Protein AF-E9IWM7-F1 (afdb_monomer_lite)

Structure (mmCIF, N/CA/C/O backbone):
data_AF-E9IWM7-F1
#
_entry.id   AF-E9IWM7-F1
#
loop_
_atom_site.group_PDB
_atom_site.id
_atom_site.type_symbol
_atom_site.label_atom_id
_atom_site.label_alt_id
_atom_site.label_comp_id
_atom_site.label_asym_id
_atom_site.label_entity_id
_atom_site.label_seq_id
_atom_site.pdbx_PDB_ins_code
_atom_site.Cartn_x
_atom_site.Cartn_y
_atom_site.Cartn_z
_atom_site.occupancy
_atom_site.B_iso_or_equiv
_atom_site.auth_seq_id
_atom_site.auth_comp_id
_atom_site.auth_asym_id
_atom_site.auth_atom_id
_atom_site.pdbx_PDB_model_num
ATOM 1 N N . MET A 1 1 ? 44.547 9.384 -22.897 1.00 50.28 1 MET A N 1
ATOM 2 C CA . MET A 1 1 ? 44.212 10.073 -21.619 1.00 50.28 1 MET A CA 1
ATOM 3 C C . MET A 1 1 ? 42.708 10.342 -21.398 1.00 50.28 1 MET A C 1
ATOM 5 O O . MET A 1 1 ? 42.370 10.993 -20.416 1.00 50.28 1 MET A O 1
ATOM 9 N N . ARG A 1 2 ? 41.790 9.844 -22.246 1.00 47.16 2 ARG A N 1
ATOM 10 C CA . ARG A 1 2 ? 40.337 10.093 -22.113 1.00 47.16 2 ARG A CA 1
ATOM 11 C C . ARG A 1 2 ? 39.630 9.045 -21.224 1.00 47.16 2 ARG A C 1
ATOM 13 O O . ARG A 1 2 ? 38.849 9.417 -20.359 1.00 47.16 2 ARG A O 1
ATOM 20 N N . GLU A 1 3 ? 40.059 7.784 -21.294 1.00 46.34 3 GLU A N 1
ATOM 21 C CA . GLU A 1 3 ? 39.491 6.643 -20.540 1.00 46.34 3 GLU A CA 1
ATOM 22 C C . GLU A 1 3 ? 39.669 6.708 -19.010 1.00 46.34 3 GLU A C 1
ATOM 24 O O . GLU A 1 3 ? 38.834 6.210 -18.257 1.00 46.34 3 GLU A O 1
ATOM 29 N N . ARG A 1 4 ? 40.730 7.353 -18.496 1.00 47.56 4 ARG A N 1
ATOM 30 C CA . ARG A 1 4 ? 40.914 7.484 -17.034 1.00 47.56 4 ARG A CA 1
ATOM 31 C C . ARG A 1 4 ? 39.897 8.429 -16.390 1.00 47.56 4 ARG A C 1
ATOM 33 O O . ARG A 1 4 ? 39.589 8.254 -15.217 1.00 47.56 4 ARG A O 1
ATOM 40 N N . LYS A 1 5 ? 39.376 9.420 -17.125 1.00 48.59 5 LYS A N 1
ATOM 41 C CA . LYS A 1 5 ? 38.394 10.377 -16.587 1.00 48.59 5 LYS A CA 1
ATOM 42 C C . LYS A 1 5 ? 37.000 9.753 -16.465 1.00 48.59 5 LYS A C 1
ATOM 44 O O . LYS A 1 5 ? 36.312 10.012 -15.483 1.00 48.59 5 LYS A O 1
ATOM 49 N N . GLU A 1 6 ? 36.628 8.881 -17.400 1.00 48.28 6 GLU A N 1
ATOM 50 C CA . GLU A 1 6 ? 35.348 8.159 -17.377 1.00 48.28 6 GLU A CA 1
ATOM 51 C C . GLU A 1 6 ? 35.281 7.161 -16.214 1.00 48.28 6 GLU A C 1
ATOM 53 O O . GLU A 1 6 ? 34.298 7.141 -15.476 1.00 48.28 6 GLU A O 1
ATOM 58 N N . ASN A 1 7 ? 36.369 6.430 -15.949 1.00 53.38 7 ASN A N 1
ATOM 59 C CA . ASN A 1 7 ? 36.440 5.524 -14.798 1.00 53.38 7 ASN A CA 1
ATOM 60 C C . ASN A 1 7 ? 36.343 6.253 -13.447 1.00 53.38 7 ASN A C 1
ATOM 62 O O . ASN A 1 7 ? 35.691 5.766 -12.525 1.00 53.38 7 ASN A O 1
ATOM 66 N N . VAL A 1 8 ? 36.939 7.442 -13.316 1.00 59.59 8 VAL A N 1
ATOM 67 C CA . VAL A 1 8 ? 36.848 8.237 -12.077 1.00 59.59 8 VAL A CA 1
ATOM 68 C C . VAL A 1 8 ? 35.430 8.772 -11.862 1.00 59.59 8 VAL A C 1
ATOM 70 O O . VAL A 1 8 ? 34.941 8.757 -10.733 1.00 59.59 8 VAL A O 1
ATOM 73 N N . PHE A 1 9 ? 34.743 9.183 -12.932 1.00 53.97 9 PHE A N 1
ATOM 74 C CA . PHE A 1 9 ? 33.359 9.649 -12.858 1.00 53.97 9 PHE A CA 1
ATOM 75 C C . PHE A 1 9 ? 32.402 8.526 -12.439 1.00 53.97 9 PHE A C 1
ATOM 77 O O . PHE A 1 9 ? 31.618 8.704 -11.509 1.00 53.97 9 PHE A O 1
ATOM 84 N N . VAL A 1 10 ? 32.523 7.338 -13.039 1.00 59.25 10 VAL A N 1
ATOM 85 C CA . VAL A 1 10 ? 31.708 6.169 -12.667 1.00 59.25 10 VAL A CA 1
ATOM 86 C C . VAL A 1 10 ? 31.957 5.767 -11.211 1.00 59.25 10 VAL A C 1
ATOM 88 O O . VAL A 1 10 ? 31.006 5.539 -10.467 1.00 59.25 10 VAL A O 1
ATOM 91 N N . VAL A 1 11 ? 33.213 5.752 -10.755 1.00 61.78 11 VAL A N 1
ATOM 92 C CA . VAL A 1 11 ? 33.547 5.423 -9.359 1.00 61.78 11 VAL A CA 1
ATOM 93 C C . VAL A 1 11 ? 33.000 6.464 -8.377 1.00 61.78 11 VAL A C 1
ATOM 95 O O . VAL A 1 11 ? 32.521 6.087 -7.308 1.00 61.78 11 VAL A O 1
ATOM 98 N N . LEU A 1 12 ? 33.036 7.755 -8.715 1.00 57.62 12 LEU A N 1
ATOM 99 C CA . LEU A 1 12 ? 32.468 8.822 -7.883 1.00 57.62 12 LEU A CA 1
ATOM 100 C C . LEU A 1 12 ? 30.944 8.729 -7.800 1.00 57.62 12 LEU A C 1
ATOM 102 O O . LEU A 1 12 ? 30.402 8.802 -6.700 1.00 57.62 12 LEU A O 1
ATOM 106 N N . VAL A 1 13 ? 30.266 8.493 -8.925 1.00 59.97 13 VAL A N 1
ATOM 107 C CA . VAL A 1 13 ? 28.808 8.304 -8.968 1.00 59.97 13 VAL A CA 1
ATOM 108 C C . VAL A 1 13 ? 28.405 7.070 -8.164 1.00 59.97 13 VAL A C 1
ATOM 110 O O . VAL A 1 13 ? 27.509 7.148 -7.329 1.00 59.97 13 VAL A O 1
ATOM 113 N N . VAL A 1 14 ? 29.111 5.948 -8.331 1.00 58.06 14 VAL A N 1
ATOM 114 C CA . VAL A 1 14 ? 28.843 4.708 -7.588 1.00 58.06 14 VAL A CA 1
ATOM 115 C C . VAL A 1 14 ? 29.107 4.885 -6.091 1.00 58.06 14 VAL A C 1
ATOM 117 O O . VAL A 1 14 ? 28.303 4.430 -5.280 1.00 58.06 14 VAL A O 1
ATOM 120 N N . LYS A 1 15 ? 30.186 5.576 -5.696 1.00 48.69 15 LYS A N 1
ATOM 121 C CA . LYS A 1 15 ? 30.478 5.878 -4.284 1.00 48.69 15 LYS A CA 1
ATOM 122 C C . LYS A 1 15 ? 29.442 6.815 -3.669 1.00 48.69 15 LYS A C 1
ATOM 124 O O . LYS A 1 15 ? 28.991 6.538 -2.562 1.00 48.69 15 LYS A O 1
ATOM 129 N N . HIS A 1 16 ? 29.048 7.876 -4.371 1.00 57.66 16 HIS A N 1
ATOM 130 C CA . HIS A 1 16 ? 28.005 8.801 -3.924 1.00 57.66 16 HIS A CA 1
ATOM 131 C C . HIS A 1 16 ? 26.682 8.059 -3.716 1.00 57.66 16 HIS A C 1
ATOM 133 O O . HIS A 1 16 ? 26.098 8.104 -2.635 1.00 57.66 16 HIS A O 1
ATOM 139 N N . TRP A 1 17 ? 26.293 7.254 -4.704 1.00 56.72 17 TRP A N 1
ATOM 140 C CA . TRP A 1 17 ? 25.094 6.426 -4.655 1.00 56.72 17 TRP A CA 1
ATOM 141 C C . TRP A 1 17 ? 25.133 5.405 -3.506 1.00 56.72 17 TRP A C 1
ATOM 143 O O . TRP A 1 17 ? 24.150 5.225 -2.791 1.00 56.72 17 TRP A O 1
ATOM 1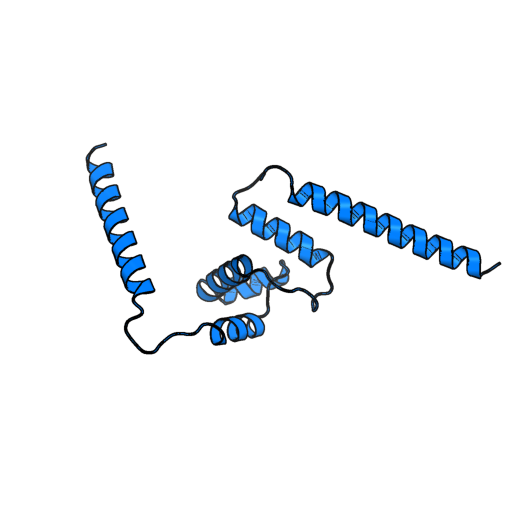53 N N . LEU A 1 18 ? 26.288 4.777 -3.252 1.00 58.50 18 LEU A N 1
ATOM 154 C CA . LEU A 1 18 ? 26.506 3.867 -2.118 1.00 58.50 18 LEU A CA 1
ATOM 155 C C . LEU A 1 18 ? 26.390 4.563 -0.755 1.00 58.50 18 LEU A C 1
ATOM 157 O O . LEU A 1 18 ? 25.871 3.964 0.191 1.00 58.50 18 LEU A O 1
ATOM 161 N N . VAL A 1 19 ? 26.881 5.797 -0.636 1.00 63.78 19 VAL A N 1
ATOM 162 C CA . VAL A 1 19 ? 26.798 6.595 0.597 1.00 63.78 19 VAL A CA 1
ATOM 163 C C . VAL A 1 19 ? 25.347 6.982 0.882 1.00 63.78 19 VAL A C 1
ATOM 165 O O . VAL A 1 19 ? 24.871 6.751 1.996 1.00 63.78 19 VAL A O 1
ATOM 168 N N . GLU A 1 20 ? 24.614 7.455 -0.127 1.00 62.81 20 GLU A N 1
ATOM 169 C CA . GLU A 1 20 ? 23.178 7.744 -0.022 1.00 62.81 20 GLU A CA 1
ATOM 170 C C . GLU A 1 20 ? 22.390 6.494 0.392 1.00 62.81 20 GLU A C 1
ATOM 172 O O . GLU A 1 20 ? 21.595 6.532 1.334 1.00 62.81 20 GLU A O 1
ATOM 177 N N . HIS A 1 21 ? 22.687 5.340 -0.212 1.00 64.56 21 HIS A N 1
ATOM 178 C CA . HIS A 1 21 ? 22.035 4.074 0.127 1.00 64.56 21 HIS A CA 1
ATOM 179 C C . HIS A 1 21 ? 22.288 3.622 1.576 1.00 64.56 21 HIS A C 1
ATOM 181 O O . HIS A 1 21 ? 21.402 3.033 2.209 1.00 64.56 21 HIS A O 1
ATOM 187 N N . ARG A 1 22 ? 23.491 3.871 2.117 1.00 65.12 22 ARG A N 1
ATOM 188 C CA . ARG A 1 22 ? 23.839 3.548 3.513 1.00 65.12 22 ARG A CA 1
ATOM 189 C C . ARG A 1 22 ? 23.139 4.477 4.501 1.00 65.12 22 ARG A C 1
ATOM 191 O O . ARG A 1 22 ? 22.618 3.991 5.504 1.00 65.12 22 ARG A O 1
ATOM 198 N N . LEU A 1 23 ? 23.085 5.777 4.214 1.00 66.00 23 LEU A N 1
ATOM 199 C CA . LEU A 1 23 ? 22.379 6.757 5.047 1.00 66.00 23 LEU A CA 1
ATOM 200 C C . LEU A 1 23 ? 20.875 6.477 5.086 1.00 66.00 23 LEU A C 1
ATOM 202 O O . LEU A 1 23 ? 20.269 6.480 6.155 1.00 66.00 23 LEU A O 1
ATOM 206 N N . ILE A 1 24 ? 20.294 6.122 3.941 1.00 65.62 24 ILE A N 1
ATOM 207 C CA . ILE A 1 24 ? 18.876 5.779 3.813 1.00 65.62 24 ILE A CA 1
ATOM 208 C C . ILE A 1 24 ? 18.538 4.502 4.584 1.00 65.62 24 ILE A C 1
ATOM 210 O O . ILE A 1 24 ? 17.560 4.480 5.328 1.00 65.62 24 ILE A O 1
ATOM 214 N N . LYS A 1 25 ? 19.382 3.463 4.514 1.00 65.88 25 LYS A N 1
ATOM 215 C CA . LYS A 1 25 ? 19.219 2.271 5.366 1.00 65.88 25 LYS A CA 1
ATOM 216 C C . LYS A 1 25 ? 19.276 2.610 6.856 1.00 65.88 25 LYS A C 1
ATOM 218 O O . LYS A 1 25 ? 18.479 2.077 7.623 1.00 65.88 25 LYS A O 1
ATOM 223 N N . LYS A 1 26 ? 20.180 3.505 7.259 1.00 68.62 26 LYS A N 1
ATOM 224 C CA . LYS A 1 26 ? 20.333 3.930 8.657 1.00 68.62 26 LYS A CA 1
ATOM 225 C C . LYS A 1 26 ? 19.117 4.729 9.155 1.00 68.62 26 LYS A C 1
ATOM 227 O O . LYS A 1 26 ? 18.679 4.508 10.277 1.00 68.62 26 LYS A O 1
ATOM 232 N N . LEU A 1 27 ? 18.529 5.572 8.301 1.00 65.94 27 LEU A N 1
ATOM 233 C CA . LEU A 1 27 ? 17.281 6.309 8.565 1.00 65.94 27 LEU A CA 1
ATOM 234 C C . LEU A 1 27 ? 16.040 5.405 8.5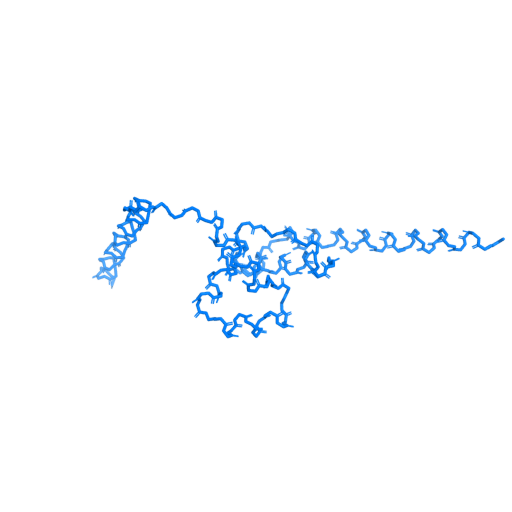90 1.00 65.94 27 LEU A C 1
ATOM 236 O O . LEU A 1 27 ? 15.107 5.645 9.346 1.00 65.94 27 LEU A O 1
ATOM 240 N N . MET A 1 28 ? 16.015 4.334 7.796 1.00 65.19 28 MET A N 1
ATOM 241 C CA . MET A 1 28 ? 14.935 3.343 7.865 1.00 65.19 28 MET A CA 1
ATOM 242 C C . MET A 1 28 ? 14.971 2.520 9.163 1.00 65.19 28 MET A C 1
ATOM 244 O O . MET A 1 28 ? 13.922 2.085 9.635 1.00 65.19 28 MET A O 1
ATOM 248 N N . GLN A 1 29 ? 16.167 2.298 9.717 1.00 68.00 29 GLN A N 1
ATOM 249 C CA . GLN A 1 29 ? 16.408 1.501 10.927 1.00 68.00 29 GLN A CA 1
ATOM 250 C C . GLN A 1 29 ? 16.417 2.325 12.225 1.00 68.00 29 GLN A C 1
ATOM 252 O O . GLN A 1 29 ? 16.506 1.749 13.309 1.00 68.00 29 GLN A O 1
ATOM 257 N N . SER A 1 30 ? 16.343 3.657 12.149 1.00 65.75 30 SER A N 1
ATOM 258 C CA . SER A 1 30 ? 16.292 4.502 13.343 1.00 65.75 30 SER A CA 1
ATOM 259 C C . SER A 1 30 ? 14.981 4.310 14.111 1.00 65.75 30 SER A C 1
ATOM 261 O O . SER A 1 30 ? 13.967 3.908 13.535 1.00 65.75 30 SER A O 1
ATOM 263 N N . LYS A 1 31 ? 14.988 4.631 15.416 1.00 64.12 31 LYS A N 1
ATOM 264 C CA . LYS A 1 31 ? 13.776 4.625 16.253 1.00 64.12 31 LYS A CA 1
ATOM 265 C C . LYS A 1 31 ? 12.632 5.365 15.537 1.00 64.12 31 LYS A C 1
ATOM 267 O O . LYS A 1 31 ? 12.889 6.419 14.952 1.00 64.12 31 LYS A O 1
ATOM 272 N N . PRO A 1 32 ? 11.394 4.837 15.576 1.00 62.62 32 PRO A N 1
ATOM 273 C CA . PRO A 1 32 ? 10.268 5.470 14.908 1.00 62.62 32 PRO A CA 1
ATOM 274 C C . PRO A 1 32 ? 10.011 6.832 15.559 1.00 62.62 32 PRO A C 1
ATOM 276 O O . PRO A 1 32 ? 9.594 6.912 16.709 1.00 62.62 32 PRO A O 1
ATOM 279 N N . PHE A 1 33 ? 10.297 7.903 14.819 1.00 67.31 33 PHE A N 1
ATOM 280 C CA . PHE A 1 33 ? 9.982 9.278 15.220 1.00 67.31 33 PHE A CA 1
ATOM 281 C C . PHE A 1 33 ? 8.473 9.573 15.106 1.00 67.31 33 PHE A C 1
ATOM 283 O O . PHE A 1 33 ? 7.977 10.553 15.649 1.00 67.31 33 PHE A O 1
ATOM 290 N N . MET A 1 34 ? 7.733 8.714 14.399 1.0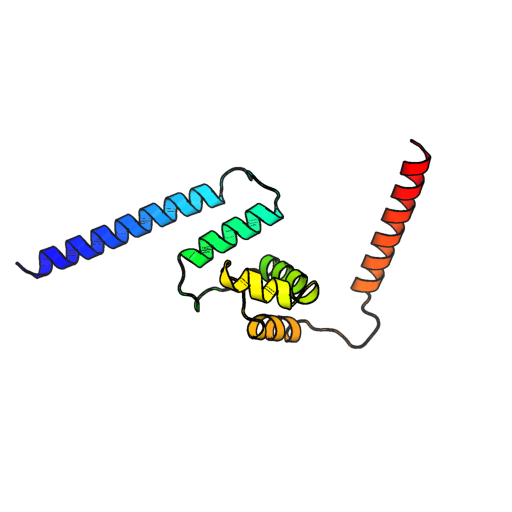0 72.81 34 MET A N 1
ATOM 291 C CA . MET A 1 34 ? 6.311 8.861 14.095 1.00 72.81 34 MET A CA 1
ATOM 292 C C . MET A 1 34 ? 5.532 7.586 14.439 1.00 72.81 34 MET A C 1
ATOM 294 O O . MET A 1 34 ? 6.120 6.564 14.802 1.00 72.81 34 MET A O 1
ATOM 298 N N . SER A 1 35 ? 4.202 7.624 14.274 1.00 80.75 35 SER A N 1
ATOM 299 C CA . SER A 1 35 ? 3.361 6.422 14.361 1.00 80.75 35 SER A CA 1
ATOM 300 C C . SER A 1 35 ? 3.882 5.320 13.429 1.00 80.75 35 SER A C 1
ATOM 302 O O . SER A 1 35 ? 4.521 5.600 12.409 1.00 80.75 35 SER A O 1
ATOM 304 N N . LYS A 1 36 ? 3.606 4.053 13.755 1.00 77.06 36 LYS A N 1
ATOM 305 C CA . LYS A 1 36 ? 4.108 2.902 12.984 1.00 77.06 36 LYS A CA 1
ATOM 306 C C . LYS A 1 36 ? 3.691 2.973 11.512 1.00 77.06 36 LYS A C 1
ATOM 308 O O . LYS A 1 36 ? 4.484 2.662 10.628 1.00 77.06 36 LYS A O 1
ATOM 313 N N . GLU A 1 37 ? 2.472 3.431 11.255 1.00 75.19 37 GLU A N 1
ATOM 314 C CA . GLU A 1 37 ? 1.877 3.593 9.927 1.00 75.19 37 GLU A CA 1
ATOM 315 C C . GLU A 1 37 ? 2.562 4.725 9.154 1.00 75.19 37 GLU A C 1
ATOM 317 O O . GLU A 1 37 ? 2.916 4.565 7.985 1.00 75.19 37 GLU A O 1
ATOM 322 N N . SER A 1 38 ? 2.810 5.848 9.832 1.00 78.75 38 SER A N 1
ATOM 323 C CA . SER A 1 38 ? 3.488 7.014 9.260 1.00 78.75 38 SER A CA 1
ATOM 324 C C . SER A 1 38 ? 4.945 6.696 8.920 1.00 78.75 38 SER A C 1
ATOM 326 O O . SER A 1 38 ? 5.418 7.029 7.835 1.00 78.75 38 SER A O 1
ATOM 328 N N . HIS A 1 39 ? 5.641 5.973 9.804 1.00 80.12 39 HIS A N 1
ATOM 329 C CA . HIS A 1 39 ? 7.009 5.499 9.572 1.00 80.12 39 HIS A CA 1
ATOM 330 C C . HIS A 1 39 ? 7.075 4.497 8.415 1.00 80.12 39 HIS A C 1
ATOM 332 O O . HIS A 1 39 ? 7.962 4.581 7.565 1.00 80.12 39 HIS A O 1
ATOM 338 N N . ALA A 1 40 ? 6.106 3.579 8.327 1.00 76.69 40 ALA A N 1
ATOM 339 C CA . ALA A 1 40 ? 6.009 2.636 7.216 1.00 76.69 40 ALA A CA 1
ATOM 340 C C . ALA A 1 40 ? 5.834 3.370 5.880 1.00 76.69 40 ALA A C 1
ATOM 342 O O . ALA A 1 40 ? 6.577 3.095 4.934 1.00 76.69 40 ALA A O 1
ATOM 343 N N . LEU A 1 41 ? 4.934 4.357 5.827 1.00 79.38 41 LEU A N 1
ATOM 344 C CA . LEU A 1 41 ? 4.724 5.179 4.641 1.00 79.38 41 LEU A CA 1
ATOM 345 C C . LEU A 1 41 ? 5.970 5.986 4.282 1.00 79.38 41 LEU A C 1
ATOM 347 O O . LEU A 1 41 ? 6.379 5.981 3.125 1.00 79.38 41 LEU A O 1
ATOM 351 N N . PHE A 1 42 ? 6.603 6.636 5.255 1.00 81.75 42 PHE A N 1
ATOM 352 C CA . PHE A 1 42 ? 7.826 7.404 5.037 1.00 81.75 42 PHE A CA 1
ATOM 353 C C . PHE A 1 42 ? 8.949 6.524 4.474 1.00 81.75 42 PHE A C 1
ATOM 355 O O . PHE A 1 42 ? 9.524 6.832 3.430 1.00 81.75 42 PHE A O 1
ATOM 362 N N . SER A 1 43 ? 9.195 5.366 5.094 1.00 78.00 43 SER A N 1
ATOM 363 C CA . SER A 1 43 ? 10.190 4.392 4.629 1.00 78.00 43 SER A CA 1
ATOM 364 C C . SER A 1 43 ? 9.897 3.886 3.213 1.00 78.00 43 SER A C 1
ATOM 366 O O . SER A 1 43 ? 10.808 3.573 2.444 1.00 78.00 43 SER A O 1
ATOM 368 N N . PHE A 1 44 ? 8.616 3.782 2.861 1.00 79.12 44 PHE A N 1
ATOM 369 C CA . PHE A 1 44 ? 8.161 3.369 1.546 1.00 79.12 44 PHE A CA 1
ATOM 370 C C . PHE A 1 44 ? 8.409 4.468 0.504 1.00 79.12 44 PHE A C 1
ATOM 372 O O . PHE A 1 44 ? 8.982 4.190 -0.550 1.00 79.12 44 PHE A O 1
ATOM 379 N N . GLN A 1 45 ? 8.054 5.718 0.818 1.00 83.00 45 GLN A N 1
ATOM 380 C CA . GLN A 1 45 ? 8.324 6.869 -0.045 1.00 83.00 45 GLN A CA 1
ATOM 381 C C . GLN A 1 45 ? 9.821 7.021 -0.301 1.00 83.00 45 GLN A C 1
ATOM 383 O O . GLN A 1 45 ? 10.226 7.167 -1.447 1.00 83.00 45 GLN A O 1
ATOM 388 N N . LEU A 1 46 ? 10.647 6.881 0.736 1.00 79.25 46 LEU A N 1
ATOM 389 C CA . LEU A 1 46 ? 12.103 6.955 0.631 1.00 79.25 46 LEU A CA 1
ATOM 390 C C . LEU A 1 46 ? 12.668 5.852 -0.285 1.00 79.25 46 LEU A C 1
ATOM 392 O O . LEU A 1 46 ? 13.494 6.116 -1.155 1.00 79.25 46 LEU A O 1
ATOM 396 N N . ARG A 1 47 ? 12.172 4.612 -0.145 1.00 76.06 47 ARG A N 1
ATOM 397 C CA . ARG A 1 47 ? 12.553 3.477 -1.007 1.00 76.06 47 ARG A CA 1
ATOM 398 C C . ARG A 1 47 ? 12.164 3.677 -2.471 1.00 76.06 47 ARG A C 1
ATOM 400 O O . ARG A 1 47 ? 12.860 3.167 -3.348 1.00 76.06 47 ARG A O 1
ATOM 407 N N . HIS A 1 48 ? 11.043 4.345 -2.730 1.00 74.69 48 HIS A N 1
ATOM 408 C CA . HIS A 1 48 ? 10.533 4.574 -4.081 1.00 74.69 48 HIS A CA 1
ATOM 409 C C . HIS A 1 48 ? 11.036 5.870 -4.717 1.00 74.69 48 HIS A C 1
ATOM 411 O O . HIS A 1 48 ? 11.129 5.914 -5.936 1.00 74.69 48 HIS A O 1
ATOM 417 N N . ALA A 1 49 ? 11.429 6.873 -3.930 1.00 71.56 49 ALA A N 1
ATOM 418 C CA . ALA A 1 49 ? 12.031 8.108 -4.429 1.00 71.56 49 ALA A CA 1
ATOM 419 C C . ALA A 1 49 ? 13.349 7.849 -5.179 1.00 71.56 49 ALA A C 1
ATOM 421 O O . ALA A 1 49 ? 13.648 8.523 -6.157 1.00 71.56 49 ALA A O 1
ATOM 422 N N . LEU A 1 50 ? 14.108 6.834 -4.752 1.00 65.44 50 LEU A N 1
ATOM 423 C CA . LEU A 1 50 ? 15.371 6.430 -5.383 1.00 65.44 50 LEU A CA 1
ATOM 424 C C . LEU A 1 50 ? 15.194 5.507 -6.596 1.00 65.44 50 LEU A C 1
ATOM 426 O O . LEU A 1 50 ? 16.164 5.203 -7.289 1.00 65.44 50 LEU A O 1
ATOM 430 N N . LYS A 1 51 ? 13.986 4.980 -6.817 1.00 66.19 51 LYS A N 1
ATOM 431 C CA . LYS A 1 51 ? 13.711 4.007 -7.877 1.00 66.19 51 LYS A CA 1
ATOM 432 C C . LYS A 1 51 ? 12.990 4.685 -9.032 1.00 66.19 51 LYS A C 1
ATOM 434 O O . LYS A 1 51 ? 12.190 5.595 -8.848 1.00 66.19 51 LYS A O 1
ATOM 439 N N . SER A 1 52 ? 13.229 4.182 -10.242 1.00 59.34 52 SER A N 1
ATOM 440 C CA . SER A 1 52 ? 12.414 4.539 -11.403 1.00 59.34 52 SER A CA 1
ATOM 441 C C . SER A 1 52 ? 10.929 4.327 -11.085 1.00 59.34 52 SER A C 1
ATOM 443 O O . SER A 1 52 ? 10.551 3.316 -10.485 1.00 59.34 52 SER A O 1
ATOM 445 N N . LYS A 1 53 ? 10.085 5.258 -11.548 1.00 57.34 53 LYS A N 1
ATOM 446 C CA . LYS A 1 53 ? 8.617 5.288 -11.381 1.00 57.34 53 LYS A CA 1
ATOM 447 C C . LYS A 1 53 ? 7.919 3.957 -11.715 1.00 57.34 53 LYS A C 1
ATOM 449 O O . LYS A 1 53 ? 6.786 3.744 -11.291 1.00 57.34 53 LYS A O 1
ATOM 454 N N . TYR A 1 54 ? 8.587 3.074 -12.460 1.00 55.94 54 TYR A N 1
ATOM 455 C CA . TYR A 1 54 ? 8.044 1.829 -12.998 1.00 55.94 54 TYR A CA 1
ATOM 456 C C . TYR A 1 54 ? 8.603 0.537 -12.371 1.00 55.94 54 TYR A C 1
ATOM 458 O O . TYR A 1 54 ? 8.091 -0.531 -12.689 1.00 55.94 54 TYR A O 1
ATOM 466 N N . SER A 1 55 ? 9.620 0.578 -11.495 1.00 56.78 55 SER A N 1
ATOM 467 C CA . SER A 1 55 ? 10.353 -0.644 -11.082 1.00 56.78 55 SER A CA 1
ATOM 468 C C . SER A 1 55 ? 10.099 -1.134 -9.650 1.00 56.78 55 SER A C 1
ATOM 470 O O . SER A 1 55 ? 10.770 -2.046 -9.160 1.00 56.78 55 SER A O 1
ATOM 472 N N . GLY A 1 56 ? 9.135 -0.553 -8.940 1.00 63.84 56 GLY A N 1
ATOM 473 C CA . GLY A 1 56 ? 8.894 -0.887 -7.541 1.00 63.84 56 GLY A CA 1
ATOM 474 C C . GLY A 1 56 ? 7.923 -2.052 -7.333 1.00 63.84 56 GLY A C 1
ATOM 475 O O . GLY A 1 56 ? 6.745 -1.942 -7.667 1.00 63.84 56 GLY A O 1
ATOM 476 N N . ARG A 1 57 ? 8.390 -3.143 -6.710 1.00 72.62 57 ARG A N 1
ATOM 477 C CA . ARG A 1 57 ? 7.505 -4.108 -6.036 1.00 72.62 57 ARG A CA 1
ATOM 478 C C . ARG A 1 57 ? 6.987 -3.479 -4.742 1.00 72.62 57 ARG A C 1
ATOM 480 O O . ARG A 1 57 ? 7.762 -2.862 -4.016 1.00 72.62 57 ARG A O 1
ATOM 487 N N . TYR A 1 58 ? 5.695 -3.639 -4.479 1.00 80.06 58 TYR A N 1
ATOM 488 C CA . TYR A 1 58 ? 5.042 -3.110 -3.285 1.00 80.06 58 TYR A CA 1
ATOM 489 C C . TYR A 1 58 ? 4.873 -4.228 -2.258 1.00 80.06 58 TYR A C 1
ATOM 491 O O . TYR A 1 58 ? 4.406 -5.312 -2.616 1.00 80.06 58 TYR A O 1
ATOM 499 N N . ASP A 1 59 ? 5.223 -3.947 -1.006 1.00 82.44 59 ASP A N 1
ATOM 500 C CA . ASP A 1 59 ? 4.992 -4.852 0.124 1.00 82.44 59 ASP A CA 1
ATOM 501 C C . ASP A 1 59 ? 3.481 -4.979 0.396 1.00 82.44 59 ASP A C 1
ATOM 503 O O . ASP A 1 59 ? 2.736 -4.012 0.215 1.00 82.44 59 ASP A O 1
ATOM 507 N N . ASP A 1 60 ? 3.011 -6.143 0.855 1.00 82.19 60 ASP A N 1
ATOM 508 C CA . ASP A 1 60 ? 1.572 -6.406 1.040 1.00 82.19 60 ASP A CA 1
ATOM 509 C C . ASP A 1 60 ? 0.901 -5.462 2.047 1.00 82.19 60 ASP A C 1
ATOM 511 O O . ASP A 1 60 ? -0.228 -5.020 1.823 1.00 82.19 60 ASP A O 1
ATOM 515 N N . SER A 1 61 ? 1.614 -5.059 3.100 1.00 81.31 61 SER A N 1
ATOM 516 C CA . SER A 1 61 ? 1.140 -4.042 4.049 1.00 81.31 61 SER A CA 1
ATOM 517 C C . SER A 1 61 ? 0.868 -2.702 3.360 1.00 81.31 61 SER A C 1
ATOM 519 O O . SER A 1 61 ? -0.147 -2.053 3.613 1.00 81.31 61 SER A O 1
ATOM 521 N N . MET A 1 62 ? 1.726 -2.307 2.417 1.00 83.12 62 MET A N 1
ATOM 522 C CA . MET A 1 62 ? 1.539 -1.083 1.646 1.00 83.12 62 MET A CA 1
ATOM 523 C C . MET A 1 62 ? 0.391 -1.220 0.645 1.00 83.12 62 MET A C 1
ATOM 525 O O . MET A 1 62 ? -0.362 -0.262 0.447 1.00 83.12 62 MET A O 1
ATOM 529 N N . LYS A 1 63 ? 0.217 -2.403 0.036 1.00 88.31 63 LYS A N 1
ATOM 530 C CA . LYS A 1 63 ? -0.936 -2.681 -0.835 1.00 88.31 63 LYS A CA 1
ATOM 531 C C . LYS A 1 63 ? -2.246 -2.480 -0.075 1.00 88.31 63 LYS A C 1
ATOM 533 O O . LYS A 1 63 ? -3.133 -1.797 -0.583 1.00 88.31 63 LYS A O 1
ATOM 538 N N . GLN A 1 64 ? -2.340 -3.002 1.149 1.00 87.62 64 GLN A N 1
ATOM 539 C CA . GLN A 1 64 ? -3.518 -2.854 2.010 1.00 87.62 64 GLN A CA 1
ATOM 540 C C . GLN A 1 64 ? -3.796 -1.394 2.383 1.00 87.62 64 GLN A C 1
ATOM 542 O O . GLN A 1 64 ? -4.939 -0.949 2.270 1.00 87.62 64 GLN A O 1
ATOM 547 N N . ILE A 1 65 ? -2.771 -0.621 2.761 1.00 87.50 65 ILE A N 1
ATOM 548 C CA . ILE A 1 65 ? -2.925 0.814 3.060 1.00 87.50 65 ILE A CA 1
ATOM 549 C C . ILE A 1 65 ? -3.424 1.568 1.822 1.00 87.50 65 ILE A C 1
ATOM 551 O O . ILE A 1 65 ? -4.387 2.330 1.898 1.00 87.50 65 ILE A O 1
ATOM 555 N N . CYS A 1 66 ? -2.818 1.315 0.658 1.00 89.88 66 CYS A N 1
ATOM 556 C CA . CYS A 1 66 ? -3.205 1.975 -0.586 1.00 89.88 66 CYS A CA 1
ATOM 557 C C . CYS A 1 66 ? -4.634 1.628 -1.016 1.00 89.88 66 CYS A C 1
ATOM 559 O O . CYS A 1 66 ? -5.362 2.517 -1.451 1.00 89.88 66 CYS A O 1
ATOM 561 N N . LEU A 1 67 ? -5.037 0.359 -0.890 1.00 91.00 67 LEU A N 1
ATOM 562 C CA . LEU A 1 67 ? -6.407 -0.075 -1.165 1.00 91.00 67 LEU A CA 1
ATOM 563 C C . LEU A 1 67 ? -7.391 0.591 -0.203 1.00 91.00 67 LEU A C 1
ATOM 565 O O . LEU A 1 67 ? -8.390 1.143 -0.652 1.00 91.00 67 LEU A O 1
ATOM 569 N N . THR A 1 68 ? -7.074 0.620 1.093 1.00 90.56 68 THR A N 1
ATOM 570 C CA . THR A 1 68 ? -7.895 1.294 2.110 1.00 90.56 68 THR A CA 1
ATOM 571 C C . THR A 1 68 ? -8.109 2.767 1.767 1.00 90.56 68 THR A C 1
ATOM 573 O O . THR A 1 68 ? -9.238 3.249 1.775 1.00 90.56 68 THR A O 1
ATOM 576 N N . TRP A 1 69 ? -7.049 3.492 1.405 1.00 91.25 69 TRP A N 1
ATOM 577 C CA . TRP A 1 69 ? -7.151 4.905 1.031 1.00 91.25 69 TRP A CA 1
ATOM 578 C C . TRP A 1 69 ? -7.943 5.124 -0.256 1.00 91.25 69 TRP A C 1
ATOM 580 O O . TRP A 1 69 ? -8.759 6.040 -0.329 1.00 91.25 69 TRP A O 1
ATOM 590 N N . TYR A 1 70 ? -7.729 4.272 -1.259 1.00 93.88 70 TYR A N 1
ATOM 591 C CA . TYR A 1 70 ? -8.454 4.338 -2.523 1.00 93.88 70 TYR A CA 1
ATOM 592 C C . TYR A 1 70 ? -9.959 4.116 -2.340 1.00 93.88 70 TYR A C 1
ATOM 594 O O . TYR A 1 70 ? -10.756 4.844 -2.932 1.00 93.88 70 TYR A O 1
ATOM 602 N N . TYR A 1 71 ? -10.338 3.158 -1.490 1.00 91.94 71 TYR A N 1
ATOM 603 C CA . TYR A 1 71 ? -11.734 2.852 -1.181 1.00 91.94 71 TYR A CA 1
ATOM 604 C C . TYR A 1 71 ? -12.382 3.828 -0.202 1.00 91.94 71 TYR A C 1
ATOM 606 O O . TYR A 1 71 ? -13.590 4.029 -0.265 1.00 91.94 71 TYR A O 1
ATOM 614 N N . SER A 1 72 ? -11.595 4.483 0.652 1.00 91.81 72 SER A N 1
ATOM 615 C CA . SER A 1 72 ? -12.081 5.581 1.488 1.00 91.81 72 SER A CA 1
ATOM 616 C C . SER A 1 72 ? -12.384 6.833 0.659 1.00 91.81 72 SER A C 1
ATOM 618 O O . SER A 1 72 ? -13.430 7.452 0.836 1.00 91.81 72 SER A O 1
ATOM 620 N N . SER A 1 73 ? -11.496 7.208 -0.269 1.00 93.50 73 SER A N 1
ATOM 621 C CA . SER A 1 73 ? -11.735 8.314 -1.199 1.00 93.50 73 SER A CA 1
ATOM 622 C C . SER A 1 73 ? -10.858 8.198 -2.442 1.00 93.50 73 SER A C 1
ATOM 624 O O . SER A 1 73 ? -9.666 8.513 -2.427 1.00 93.50 73 SER A O 1
ATOM 626 N N . SER A 1 74 ? -11.467 7.835 -3.571 1.00 91.62 74 SER A N 1
ATOM 627 C CA . SER A 1 74 ? -10.760 7.722 -4.853 1.00 91.62 74 SER A CA 1
ATOM 628 C C . SER A 1 74 ? -10.220 9.073 -5.345 1.00 91.62 74 SER A C 1
ATOM 630 O O . SER A 1 74 ? -9.117 9.147 -5.893 1.00 91.62 74 SER A O 1
ATOM 632 N N . LYS A 1 75 ? -10.957 10.167 -5.099 1.00 92.94 75 LYS A N 1
ATOM 633 C CA . LYS A 1 75 ? -10.525 11.542 -5.405 1.00 92.94 75 LYS A CA 1
ATOM 634 C C . LYS A 1 75 ? -9.336 11.954 -4.536 1.00 92.94 75 LYS A C 1
ATOM 636 O O . LYS A 1 75 ? -8.344 12.448 -5.072 1.00 92.94 75 LYS A O 1
ATOM 641 N N . GLY A 1 76 ? -9.411 11.697 -3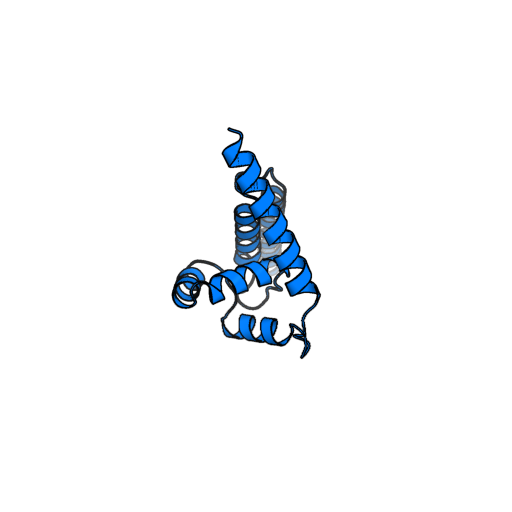.227 1.00 91.50 76 GLY A N 1
ATOM 642 C CA . GLY A 1 76 ? -8.323 11.980 -2.287 1.00 91.50 76 GLY A CA 1
ATOM 643 C C . GLY A 1 76 ? -7.060 11.193 -2.627 1.00 91.50 76 GLY A C 1
ATOM 644 O O . GLY A 1 76 ? -5.970 11.756 -2.698 1.00 91.50 76 GLY A O 1
ATOM 645 N N . TYR A 1 77 ? -7.214 9.914 -2.967 1.00 92.94 77 TYR A N 1
ATOM 646 C CA . TYR A 1 77 ? -6.109 9.071 -3.409 1.00 92.94 77 TYR A CA 1
ATOM 647 C C . TYR A 1 77 ? -5.424 9.611 -4.672 1.00 92.94 77 TYR A C 1
ATOM 649 O O . TYR A 1 77 ? -4.198 9.695 -4.734 1.00 92.94 77 TYR A O 1
ATOM 657 N N . ASN A 1 78 ? -6.202 10.028 -5.675 1.00 90.81 78 ASN A N 1
ATOM 658 C CA . ASN A 1 78 ? -5.655 10.600 -6.907 1.00 90.81 78 ASN A CA 1
ATOM 659 C C . ASN A 1 78 ? -4.928 11.930 -6.670 1.00 90.81 78 ASN A C 1
ATOM 661 O O . ASN A 1 78 ? -3.936 12.201 -7.347 1.00 90.81 78 ASN A O 1
ATOM 665 N N . ALA A 1 79 ? -5.390 12.745 -5.718 1.00 92.12 79 ALA A N 1
ATOM 666 C CA . ALA A 1 79 ? -4.681 13.952 -5.304 1.00 92.12 79 ALA A CA 1
ATOM 667 C C . ALA A 1 79 ? -3.346 13.602 -4.625 1.00 92.12 79 ALA A C 1
ATOM 669 O O . ALA A 1 79 ? -2.299 14.089 -5.049 1.00 92.12 79 ALA A O 1
ATOM 670 N N . LEU A 1 80 ? -3.361 12.681 -3.656 1.00 88.00 80 LEU A N 1
ATOM 671 C CA . LEU A 1 80 ? -2.161 12.222 -2.948 1.00 88.00 80 LEU A CA 1
ATOM 672 C C . LEU A 1 80 ? -1.133 11.594 -3.888 1.00 88.00 80 LEU A C 1
ATOM 674 O O . LEU A 1 80 ? 0.061 11.802 -3.715 1.00 88.00 80 LEU A O 1
ATOM 678 N N . ARG A 1 81 ? -1.574 10.885 -4.928 1.00 88.81 81 ARG A N 1
ATOM 679 C CA . ARG A 1 81 ? -0.699 10.273 -5.936 1.00 88.81 81 ARG A CA 1
ATOM 680 C C . ARG A 1 81 ? 0.146 11.280 -6.724 1.00 88.81 81 ARG A C 1
ATOM 682 O O . ARG A 1 81 ? 1.168 10.905 -7.289 1.00 88.81 81 ARG A O 1
ATOM 689 N N . LYS A 1 82 ? -0.279 12.543 -6.806 1.00 85.50 82 LYS A N 1
ATOM 690 C CA . LYS A 1 82 ? 0.518 13.599 -7.451 1.00 85.50 82 LYS A CA 1
ATOM 691 C C . LYS A 1 82 ? 1.717 14.018 -6.597 1.00 85.50 82 LYS A C 1
ATOM 693 O O . LYS A 1 82 ? 2.682 14.535 -7.141 1.00 85.50 82 LYS A O 1
ATOM 698 N N . ILE A 1 83 ? 1.636 13.790 -5.288 1.00 85.81 83 ILE A N 1
ATOM 699 C CA . ILE A 1 83 ? 2.622 14.217 -4.289 1.00 85.81 83 ILE A CA 1
ATOM 700 C C . ILE A 1 83 ? 3.474 13.024 -3.834 1.00 85.81 83 ILE A C 1
ATOM 702 O O . ILE A 1 83 ? 4.674 13.143 -3.616 1.00 85.81 83 ILE A O 1
ATOM 706 N N . LEU A 1 84 ? 2.848 11.856 -3.702 1.00 84.50 84 LEU A N 1
ATOM 707 C CA . LEU A 1 84 ? 3.428 10.634 -3.166 1.00 84.50 84 LEU A CA 1
ATOM 708 C C . LEU A 1 84 ? 3.598 9.580 -4.264 1.00 84.50 84 LEU A C 1
ATOM 710 O O . LEU A 1 84 ? 2.783 9.464 -5.180 1.00 84.50 84 LEU A O 1
ATOM 714 N N . SER A 1 85 ? 4.608 8.727 -4.110 1.00 83.06 85 SER A N 1
ATOM 715 C CA . SER A 1 85 ? 4.937 7.608 -5.005 1.00 83.06 85 SER A CA 1
ATOM 716 C C . SER A 1 85 ? 3.954 6.435 -4.867 1.00 83.06 85 SER A C 1
ATOM 718 O O . SER A 1 85 ? 4.331 5.317 -4.518 1.00 83.06 85 SER A O 1
ATOM 720 N N . LEU A 1 86 ? 2.663 6.681 -5.102 1.00 87.19 86 LEU A N 1
ATOM 721 C CA . LEU A 1 86 ? 1.591 5.705 -4.903 1.00 87.19 86 LEU A CA 1
ATOM 722 C C . LEU A 1 86 ? 1.285 4.867 -6.166 1.00 87.19 86 LEU A C 1
ATOM 724 O O . LEU A 1 86 ? 1.442 5.339 -7.305 1.00 87.19 86 LEU A O 1
ATOM 728 N N . PRO A 1 87 ? 0.802 3.620 -5.990 1.00 88.12 87 PRO A N 1
ATOM 729 C CA . PRO A 1 87 ? 0.315 2.765 -7.076 1.00 88.12 87 PRO A CA 1
ATOM 730 C C . PRO A 1 87 ? -0.712 3.454 -7.980 1.00 88.12 87 PRO A C 1
ATOM 732 O O . PRO A 1 87 ? -1.405 4.386 -7.575 1.00 88.12 87 PRO A O 1
ATOM 735 N N . THR A 1 88 ? -0.824 3.015 -9.236 1.00 89.50 88 THR A N 1
ATOM 736 C CA . THR A 1 88 ? -1.925 3.484 -10.099 1.00 89.50 88 THR A CA 1
ATOM 737 C C . THR A 1 88 ? -3.246 2.827 -9.687 1.00 89.50 88 THR A C 1
ATOM 739 O O . THR A 1 88 ? -3.227 1.688 -9.217 1.00 89.50 88 THR A O 1
ATOM 742 N N . PRO A 1 89 ? -4.406 3.454 -9.959 1.00 90.62 89 PRO A N 1
ATOM 743 C CA . PRO A 1 89 ? -5.704 2.794 -9.793 1.00 90.62 89 PRO A CA 1
ATOM 744 C C . PRO A 1 89 ? -5.806 1.466 -10.556 1.00 90.62 89 PRO A C 1
ATOM 746 O O . PRO A 1 89 ? -6.441 0.526 -10.091 1.00 90.62 89 PRO A O 1
ATOM 749 N N . ARG A 1 90 ? -5.141 1.353 -11.716 1.00 90.62 90 ARG A N 1
ATOM 750 C CA . ARG A 1 90 ? -5.058 0.094 -12.470 1.00 90.62 90 ARG A CA 1
ATOM 751 C C . ARG A 1 90 ? -4.333 -0.986 -11.668 1.00 90.62 90 ARG A C 1
ATOM 753 O O . ARG A 1 90 ? -4.854 -2.086 -11.553 1.00 90.62 90 ARG A O 1
ATOM 760 N N . THR A 1 91 ? -3.187 -0.651 -11.079 1.00 89.25 91 THR A N 1
ATOM 761 C CA . THR A 1 91 ? -2.418 -1.550 -10.207 1.00 89.25 91 THR A CA 1
ATOM 762 C C . THR A 1 91 ? -3.251 -2.019 -9.013 1.00 89.25 91 THR A C 1
ATOM 764 O O . THR A 1 91 ? -3.249 -3.206 -8.704 1.00 89.25 91 THR A O 1
ATOM 767 N N . LEU A 1 92 ? -4.005 -1.112 -8.382 1.00 91.06 92 LEU A N 1
ATOM 768 C CA . LEU A 1 92 ? -4.886 -1.457 -7.262 1.00 91.06 92 LEU A CA 1
ATOM 769 C C . LEU A 1 92 ? -5.977 -2.450 -7.668 1.00 91.06 92 LEU A C 1
ATOM 771 O O . LEU A 1 92 ? -6.184 -3.439 -6.972 1.00 91.06 92 LEU A O 1
ATOM 775 N N . ARG A 1 93 ? -6.629 -2.229 -8.816 1.00 90.69 93 ARG A N 1
ATOM 776 C CA . ARG A 1 93 ? -7.639 -3.158 -9.347 1.00 90.69 93 ARG A CA 1
ATOM 777 C C . ARG A 1 93 ? -7.059 -4.539 -9.631 1.00 90.69 93 ARG A C 1
ATOM 779 O O . ARG A 1 93 ? -7.696 -5.533 -9.312 1.00 90.69 93 ARG A O 1
ATOM 786 N N . THR A 1 94 ? -5.842 -4.607 -10.170 1.00 90.25 94 THR A N 1
ATOM 787 C CA . THR A 1 94 ? -5.145 -5.883 -10.377 1.00 90.25 94 THR A CA 1
ATOM 788 C C . THR A 1 94 ? -4.852 -6.596 -9.057 1.00 90.25 94 THR A C 1
ATOM 790 O O . THR A 1 94 ? -5.034 -7.804 -8.960 1.00 90.25 94 THR A O 1
ATOM 793 N N . TRP A 1 95 ? -4.424 -5.877 -8.017 1.00 90.44 95 TRP A N 1
ATOM 794 C CA . TRP A 1 95 ? -4.217 -6.494 -6.702 1.00 90.44 95 TRP A CA 1
ATOM 795 C C . TRP A 1 95 ? -5.510 -6.992 -6.082 1.00 90.44 95 TRP A C 1
ATOM 797 O O . TRP A 1 95 ? -5.528 -8.059 -5.484 1.00 90.44 95 TRP A O 1
ATOM 807 N N . GLN A 1 96 ? -6.592 -6.241 -6.246 1.00 87.56 96 GLN A N 1
ATOM 808 C CA . GLN A 1 96 ? -7.896 -6.661 -5.769 1.00 87.56 96 GLN A CA 1
ATOM 809 C C . GLN A 1 96 ? -8.410 -7.891 -6.514 1.00 87.56 96 GLN A C 1
ATOM 811 O O . GLN A 1 96 ? -8.947 -8.782 -5.874 1.00 87.56 96 GLN A O 1
ATOM 816 N N . SER A 1 97 ? -8.223 -7.986 -7.834 1.00 87.25 97 SER A N 1
ATOM 817 C CA . SER A 1 97 ? -8.639 -9.180 -8.583 1.00 87.25 97 SER A CA 1
ATOM 818 C C . SER A 1 97 ? -7.850 -10.433 -8.198 1.00 87.25 97 SER A C 1
ATOM 820 O O . SER A 1 97 ? -8.307 -11.539 -8.448 1.00 87.25 97 SER A O 1
ATOM 822 N N . MET A 1 98 ? -6.662 -10.271 -7.608 1.00 86.19 98 MET A N 1
ATOM 823 C CA . MET A 1 98 ? -5.879 -11.380 -7.052 1.00 86.19 98 MET A CA 1
ATOM 824 C C . MET A 1 98 ? -6.389 -11.834 -5.678 1.00 86.19 98 MET A C 1
ATOM 826 O O . MET A 1 98 ? -5.988 -12.898 -5.211 1.00 86.19 98 MET A O 1
ATOM 830 N N . MET A 1 99 ? -7.239 -11.047 -5.010 1.00 82.25 99 MET A N 1
ATOM 831 C CA . MET A 1 99 ? -7.857 -11.466 -3.757 1.00 82.25 99 MET A CA 1
ATOM 832 C C . MET A 1 99 ? -8.948 -12.483 -4.081 1.00 82.25 99 MET A C 1
ATOM 834 O O . MET A 1 99 ? -9.955 -12.144 -4.699 1.00 82.25 99 MET A O 1
ATOM 838 N N . GLN A 1 100 ? -8.737 -13.732 -3.670 1.00 70.50 100 GLN A N 1
ATOM 839 C CA . GLN A 1 100 ? -9.768 -14.757 -3.756 1.00 70.50 100 GLN A CA 1
ATOM 840 C C . GLN A 1 100 ? -10.881 -14.402 -2.769 1.00 70.50 100 GLN A C 1
ATOM 842 O O . GLN A 1 100 ? -10.685 -14.403 -1.554 1.00 70.50 100 GLN A O 1
ATOM 847 N N . VAL A 1 101 ? -12.034 -14.021 -3.312 1.00 69.50 101 VAL A N 1
ATOM 848 C CA . VAL A 1 101 ? -13.271 -13.887 -2.550 1.00 69.50 101 VAL A CA 1
ATOM 849 C C . VAL A 1 101 ? -14.086 -15.121 -2.877 1.00 69.50 101 VAL A C 1
ATOM 851 O O . VAL A 1 101 ? -14.690 -15.201 -3.946 1.00 69.50 101 VAL A O 1
ATOM 854 N N . ASP A 1 102 ? -14.049 -16.099 -1.979 1.00 69.38 102 ASP A N 1
ATOM 855 C CA . ASP A 1 102 ? -14.856 -17.300 -2.135 1.00 69.38 102 ASP A CA 1
ATOM 856 C C . ASP A 1 102 ? -16.342 -16.944 -2.074 1.00 69.38 102 ASP A C 1
ATOM 858 O O . ASP A 1 102 ? -16.788 -16.123 -1.264 1.00 69.38 102 ASP A O 1
ATOM 862 N N . ILE A 1 103 ? -17.110 -17.566 -2.964 1.00 65.19 103 ILE A N 1
ATOM 863 C CA . ILE A 1 103 ? -18.559 -17.413 -3.028 1.00 65.19 103 ILE A CA 1
ATOM 864 C C . ILE A 1 103 ? -19.139 -18.232 -1.876 1.00 65.19 103 ILE A C 1
ATOM 866 O O . ILE A 1 103 ? -19.129 -19.459 -1.897 1.00 65.19 103 ILE A O 1
ATOM 870 N N . GLY A 1 104 ? -19.603 -17.539 -0.841 1.00 68.88 104 GLY A N 1
ATOM 871 C CA . GLY A 1 104 ? -20.138 -18.153 0.366 1.00 68.88 104 GLY A CA 1
ATOM 872 C C . GLY A 1 104 ? -20.011 -17.237 1.575 1.00 68.88 104 GLY A C 1
ATOM 873 O O . GLY A 1 104 ? -19.620 -16.071 1.478 1.00 68.88 104 GLY A O 1
ATOM 874 N N . ILE A 1 105 ? -20.346 -17.771 2.746 1.00 63.94 105 ILE A N 1
ATOM 875 C CA . ILE A 1 105 ? -20.112 -17.075 4.005 1.00 63.94 105 ILE A CA 1
ATOM 876 C C . ILE A 1 105 ? -18.608 -17.093 4.280 1.00 63.94 105 ILE A C 1
ATOM 878 O O . ILE A 1 105 ? -18.038 -18.122 4.636 1.00 63.94 105 ILE A O 1
ATOM 882 N N . ASN A 1 106 ? -17.953 -15.942 4.135 1.00 69.50 106 ASN A N 1
ATOM 883 C CA . ASN A 1 106 ? -16.545 -15.824 4.481 1.00 69.50 106 ASN A CA 1
ATOM 884 C C . ASN A 1 106 ? -16.391 -15.883 6.011 1.00 69.50 106 ASN A C 1
ATOM 886 O O . ASN A 1 106 ? -16.531 -14.879 6.719 1.00 69.50 106 ASN A O 1
ATOM 890 N N . HIS A 1 107 ? -16.124 -17.088 6.517 1.00 68.00 107 HIS A N 1
ATOM 891 C CA . HIS A 1 107 ? -16.008 -17.380 7.944 1.00 68.00 107 HIS A CA 1
ATOM 892 C C . HIS A 1 107 ? -14.993 -16.475 8.654 1.00 68.00 107 HIS A C 1
ATOM 894 O O . HIS A 1 107 ? -15.211 -16.112 9.808 1.00 68.00 107 HIS A O 1
ATOM 900 N N . LEU A 1 108 ? -13.929 -16.044 7.967 1.00 69.88 108 LEU A N 1
ATOM 901 C CA . LEU A 1 108 ? -12.931 -15.133 8.533 1.00 69.88 108 LEU A CA 1
ATOM 902 C C . LEU A 1 108 ? -13.511 -13.741 8.791 1.00 69.88 108 LEU A C 1
ATOM 904 O O . LEU A 1 108 ? -13.278 -13.176 9.858 1.00 69.88 108 LEU A O 1
ATOM 908 N N . ILE A 1 109 ? -14.309 -13.211 7.861 1.00 70.44 109 ILE A N 1
ATOM 909 C CA . ILE A 1 109 ? -14.960 -11.904 8.026 1.00 70.44 109 ILE A CA 1
ATOM 910 C C . ILE A 1 109 ? -15.972 -11.968 9.169 1.00 70.44 109 ILE A C 1
ATOM 912 O O . ILE A 1 109 ? -15.987 -11.080 10.020 1.00 70.44 109 ILE A O 1
ATOM 916 N N . ILE A 1 110 ? -16.774 -13.035 9.237 1.00 70.81 110 ILE A N 1
ATOM 917 C CA . ILE A 1 110 ? -17.740 -13.220 10.325 1.00 70.81 110 ILE A CA 1
ATOM 918 C C . ILE A 1 110 ? -17.031 -13.317 11.675 1.00 70.81 110 ILE A C 1
ATOM 920 O O . ILE A 1 110 ? -17.357 -12.558 12.586 1.00 70.81 110 ILE A O 1
ATOM 924 N N . LEU A 1 111 ? -16.024 -14.182 11.807 1.00 69.44 111 LEU A N 1
ATOM 925 C CA . LEU A 1 111 ? -15.260 -14.327 13.049 1.00 69.44 111 LEU A CA 1
ATOM 926 C C . LEU A 1 111 ? -14.622 -13.004 13.483 1.00 69.44 111 LEU A C 1
ATOM 928 O O . LEU A 1 111 ? -14.612 -12.669 14.670 1.00 69.44 111 LEU A O 1
ATOM 932 N N . GLN A 1 112 ? -14.120 -12.218 12.531 1.00 70.44 112 GLN A N 1
ATOM 933 C CA . GLN A 1 112 ? -13.510 -10.927 12.818 1.00 70.44 112 GLN A CA 1
ATOM 934 C C . GLN A 1 112 ? -14.548 -9.879 13.251 1.00 70.44 112 GLN A C 1
ATOM 936 O O . GLN A 1 112 ? -14.297 -9.144 14.208 1.00 70.44 112 GLN A O 1
ATOM 941 N N . GLN A 1 113 ? -15.727 -9.847 12.622 1.00 69.69 113 GLN A N 1
ATOM 942 C CA . GLN A 1 113 ? -16.842 -8.982 13.027 1.00 69.69 113 GLN A CA 1
ATOM 943 C C . GLN A 1 113 ? -17.366 -9.345 14.421 1.00 69.69 113 GLN A C 1
ATOM 945 O O . GLN A 1 113 ? -17.534 -8.459 15.261 1.00 69.69 113 GLN A O 1
ATOM 950 N N . PHE A 1 114 ? -17.530 -10.637 14.717 1.00 68.25 114 PHE A N 1
ATOM 951 C CA . PHE A 1 114 ? -17.915 -11.105 16.051 1.00 68.25 114 PHE A CA 1
ATOM 952 C C . PHE A 1 114 ? -16.891 -10.685 17.107 1.00 68.25 114 PHE A C 1
ATOM 954 O O . PHE A 1 114 ? -17.255 -10.072 18.109 1.00 68.25 114 PHE A O 1
ATOM 961 N N . LYS A 1 115 ? -15.596 -10.897 16.847 1.00 67.19 115 LYS A N 1
ATOM 962 C CA . LYS A 1 115 ? -14.514 -10.496 1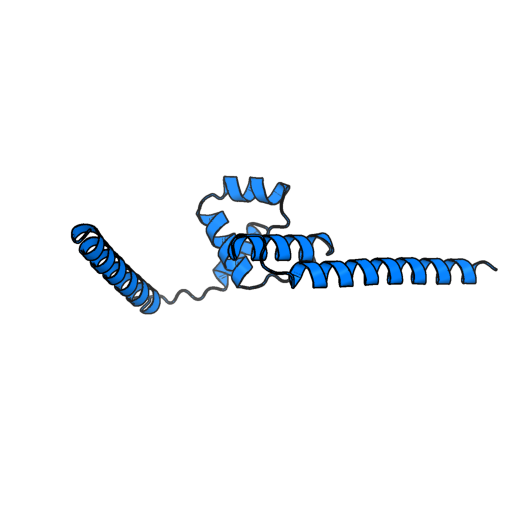7.759 1.00 67.19 115 LYS A CA 1
ATOM 963 C C . LYS A 1 115 ? -14.480 -8.983 18.012 1.00 67.19 115 LYS A C 1
ATOM 965 O O . LYS A 1 115 ? -14.158 -8.546 19.117 1.00 67.19 115 LYS A O 1
ATOM 970 N N . MET A 1 116 ? -14.801 -8.173 17.003 1.00 65.56 116 MET A N 1
ATOM 971 C CA . MET A 1 116 ? -14.886 -6.713 17.128 1.00 65.56 116 MET A CA 1
ATOM 972 C C . MET A 1 116 ? -16.127 -6.270 17.912 1.00 65.56 116 MET A C 1
ATOM 974 O O . MET A 1 116 ? -16.032 -5.338 18.713 1.00 65.56 116 MET A O 1
ATOM 978 N N . SER A 1 117 ? -17.259 -6.954 17.733 1.00 64.00 117 SER A N 1
ATOM 979 C CA . SER A 1 117 ? -18.489 -6.725 18.500 1.00 64.00 117 SER A CA 1
ATOM 980 C C . SER A 1 117 ? -18.267 -6.965 19.998 1.00 64.00 117 SER A C 1
ATOM 982 O O . SER A 1 117 ? -18.573 -6.100 20.822 1.00 64.00 117 SER A O 1
ATOM 984 N N . THR A 1 118 ? -17.600 -8.069 20.356 1.00 67.12 118 THR A N 1
ATOM 985 C CA . THR A 1 118 ? -17.279 -8.390 21.755 1.00 67.12 118 THR A CA 1
ATOM 986 C C . THR A 1 118 ? -16.382 -7.325 22.388 1.00 67.12 118 THR A C 1
ATOM 988 O O . THR A 1 118 ? -16.632 -6.886 23.507 1.00 67.12 118 THR A O 1
ATOM 991 N N . LYS A 1 119 ? -15.368 -6.836 21.660 1.00 62.84 119 LYS A N 1
ATOM 992 C CA . LYS A 1 119 ? -14.480 -5.775 22.163 1.00 62.84 119 LYS A CA 1
ATOM 993 C C . LYS A 1 119 ? -15.212 -4.458 22.429 1.00 62.84 119 LYS A C 1
ATOM 995 O O . LYS A 1 119 ? -14.908 -3.802 23.420 1.00 62.84 119 LYS A O 1
ATOM 1000 N N . ARG A 1 120 ? -16.173 -4.071 21.580 1.00 61.62 120 ARG A N 1
ATOM 1001 C CA . ARG A 1 120 ? -16.977 -2.852 21.793 1.00 61.62 120 ARG A CA 1
ATOM 1002 C C . ARG A 1 120 ? -17.897 -2.978 23.002 1.00 61.62 120 ARG A C 1
ATOM 1004 O O . ARG A 1 120 ? -18.004 -2.026 23.763 1.00 61.62 120 ARG A O 1
ATOM 1011 N N . SER A 1 121 ? -18.506 -4.148 23.197 1.00 60.56 121 SER A N 1
ATOM 1012 C CA . SER A 1 121 ? -19.323 -4.437 24.380 1.00 60.56 121 SER A CA 1
ATOM 1013 C C . SER A 1 121 ? -18.501 -4.298 25.667 1.00 60.56 121 SER A C 1
ATOM 1015 O O . SER A 1 121 ? -18.881 -3.530 26.548 1.00 60.56 121 SER A O 1
ATOM 1017 N N . VAL A 1 122 ? -17.325 -4.928 25.730 1.00 63.00 122 VAL A N 1
ATOM 1018 C CA . VAL A 1 122 ? -16.430 -4.857 26.898 1.00 63.00 122 VAL A CA 1
ATOM 1019 C C . VAL A 1 122 ? -15.948 -3.426 27.162 1.00 63.00 122 VAL A C 1
ATOM 1021 O O . VAL A 1 122 ? -15.981 -2.974 28.303 1.00 63.00 122 VAL A O 1
ATOM 1024 N N . LEU A 1 123 ? -15.565 -2.682 26.118 1.00 60.38 123 LEU A N 1
ATOM 1025 C CA . LEU A 1 123 ? -15.178 -1.272 26.246 1.00 60.38 123 LEU A CA 1
ATOM 1026 C C . LEU A 1 123 ? -16.341 -0.393 26.723 1.00 60.38 123 LEU A C 1
ATOM 1028 O O . LEU A 1 123 ? -16.133 0.476 27.561 1.00 60.38 123 LEU A O 1
ATOM 1032 N N . SER A 1 124 ? -17.566 -0.642 26.251 1.00 61.09 124 SER A N 1
ATOM 1033 C CA . SER A 1 124 ? -18.751 0.095 26.707 1.00 61.09 124 SER A CA 1
ATOM 1034 C C . SER A 1 124 ? -19.103 -0.192 28.168 1.00 61.09 124 SER A C 1
ATOM 1036 O O . SER A 1 124 ? -19.560 0.704 28.869 1.00 61.09 124 SER A O 1
ATOM 1038 N N . SER A 1 125 ? -18.863 -1.417 28.643 1.00 67.69 125 SER A N 1
ATOM 1039 C CA . SER A 1 125 ? -19.063 -1.788 30.045 1.00 67.69 125 SER A CA 1
ATOM 1040 C C . SER A 1 125 ? -17.976 -1.197 30.945 1.00 67.69 125 SER A C 1
ATOM 1042 O O . SER A 1 125 ? -18.287 -0.714 32.025 1.00 67.69 125 SER A O 1
ATOM 1044 N N . LEU A 1 126 ? -16.721 -1.161 30.484 1.00 58.84 126 LEU A N 1
ATOM 1045 C CA . LEU A 1 126 ? -15.612 -0.512 31.196 1.00 58.84 126 LEU A CA 1
ATOM 1046 C C . LEU A 1 126 ? -15.782 1.010 31.283 1.00 58.84 126 LEU A C 1
ATOM 1048 O O . LEU A 1 126 ? -15.495 1.587 32.322 1.00 58.84 126 LEU A O 1
ATOM 1052 N N . MET A 1 127 ? -16.295 1.658 30.233 1.00 59.09 127 MET A N 1
ATOM 1053 C CA . MET A 1 127 ? -16.577 3.101 30.248 1.00 59.09 127 MET A CA 1
ATOM 1054 C C . MET A 1 127 ? -17.787 3.494 31.106 1.00 59.09 127 MET A C 1
ATOM 1056 O O . MET A 1 127 ? -17.954 4.671 31.383 1.00 59.09 127 MET A O 1
ATOM 1060 N N . LYS A 1 128 ? -18.637 2.543 31.513 1.00 64.62 128 LYS A N 1
ATOM 1061 C CA . LYS A 1 128 ? -19.727 2.780 32.480 1.00 64.62 128 LYS A CA 1
ATOM 1062 C C . LYS A 1 128 ? -19.286 2.595 33.938 1.00 64.62 128 LYS A C 1
ATOM 1064 O O . LYS A 1 128 ? -20.076 2.852 34.838 1.00 64.62 128 LYS A O 1
ATOM 1069 N N . LEU A 1 129 ? -18.072 2.086 34.152 1.00 53.94 129 LEU A N 1
ATOM 1070 C CA . LEU A 1 129 ? -17.472 1.806 35.461 1.00 53.94 129 LEU A CA 1
ATOM 1071 C C . LEU A 1 129 ? -16.459 2.882 35.901 1.00 53.94 129 LEU A C 1
ATOM 1073 O O . LEU A 1 129 ? -15.954 2.796 37.018 1.00 53.94 129 LEU A O 1
ATOM 1077 N N . VAL A 1 130 ? -16.169 3.860 35.036 1.00 46.75 130 VAL A N 1
ATOM 1078 C CA . VAL A 1 130 ? -15.366 5.068 35.305 1.00 46.75 130 VAL A 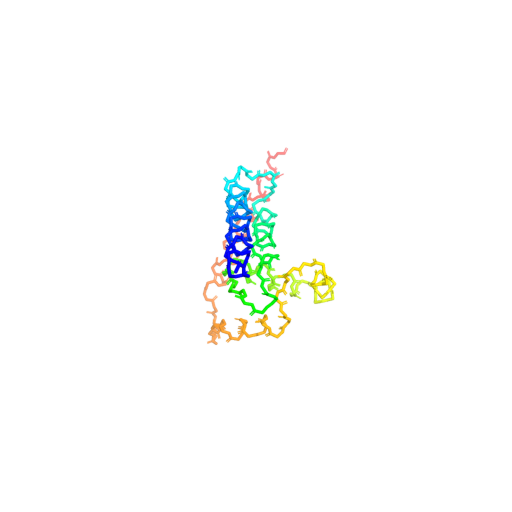CA 1
ATOM 1079 C C . VAL A 1 130 ? -16.306 6.260 35.346 1.00 46.75 130 VAL A C 1
ATOM 1081 O O . VAL A 1 130 ? -16.141 7.095 36.258 1.00 46.75 130 VAL A O 1
#

Organism: Solenopsis invicta (NCBI:txid13686)

Foldseek 3Di:
DPVVVVVVVVVVVVVVVVVLVVVLVVQLPDDPPDPPVVSVQVNVQSVPVPDDLPDDDDDVVLLVVLLVVCVVPVPVSVVVVVVGSGDDPVVNVVVVVVDDDDDDPPVVVVVVVVVVVVVVVVVVVVVVVD

Radius of gyration: 22.4 Å; chains: 1; bounding box: 64×32×58 Å

InterPro domains:
  IPR021896 THAP9-like, helix-turn-helix domain [PF12017] (42-95)

Secondary structure (DSSP, 8-state):
--HHHHHHHHHHHHHHHHHHHHHHHHHHSS--SS-HHHHHHHHHHHHHHTS-TT-PPPPHHHHHHHHHHHHH-HHHHHHHTTTS-PPPHHHHHHHHHTS---SS--HHHHHHHHHHHHHHHHHHHHTT--

Sequence (130 aa):
MRERKENVFVVLVVKHWLVEHRLIKKLMQSKPFMSKESHALFSFQLRHALKSKYSGRYDDSMKQICLTWYYSSSKGYNALRKILSLPTPRTLRTWQSMMQVDIGINHLIILQQFKMSTKRSVLSSLMKLV

pLDDT: mean 72.53, std 13.27, range [46.34, 93.88]